Protein AF-Q8VUQ7-F1 (afdb_monomer_lite)

Structure (mmCIF, N/CA/C/O backbone):
data_AF-Q8VUQ7-F1
#
_entry.id   AF-Q8VUQ7-F1
#
loop_
_atom_site.group_PDB
_atom_site.id
_atom_site.type_symbol
_atom_site.label_atom_id
_atom_site.label_alt_id
_atom_site.label_comp_id
_atom_site.label_asym_id
_atom_site.label_entity_id
_atom_site.label_seq_id
_atom_site.pdbx_PDB_ins_code
_atom_site.Cartn_x
_atom_site.Cartn_y
_atom_site.Cartn_z
_atom_site.occupancy
_atom_site.B_iso_or_equiv
_atom_site.auth_seq_id
_atom_site.auth_comp_id
_atom_site.auth_asym_id
_atom_site.auth_atom_id
_atom_site.pdbx_PDB_model_num
ATOM 1 N N . MET A 1 1 ? 6.930 -6.827 -52.152 1.00 61.88 1 MET A N 1
ATOM 2 C CA . MET A 1 1 ? 5.847 -6.761 -51.138 1.00 61.88 1 MET A CA 1
ATOM 3 C C . MET A 1 1 ? 6.378 -6.957 -49.715 1.00 61.88 1 MET A C 1
ATOM 5 O O . MET A 1 1 ? 6.090 -6.123 -48.868 1.00 61.88 1 MET A O 1
ATOM 9 N N . ILE A 1 2 ? 7.235 -7.957 -49.456 1.00 81.69 2 ILE A N 1
ATOM 10 C CA . ILE A 1 2 ? 7.809 -8.212 -48.115 1.00 81.69 2 ILE A CA 1
ATOM 11 C C . ILE A 1 2 ? 8.676 -7.062 -47.561 1.00 81.69 2 ILE A C 1
ATOM 13 O O . ILE A 1 2 ? 8.756 -6.859 -46.355 1.00 81.69 2 ILE A O 1
ATOM 17 N N . SER A 1 3 ? 9.293 -6.268 -48.443 1.00 76.44 3 SER A N 1
ATOM 18 C CA . SER A 1 3 ? 10.126 -5.115 -48.077 1.00 76.44 3 SER A CA 1
ATOM 19 C C . SER A 1 3 ? 9.329 -3.959 -47.467 1.00 76.44 3 SER A C 1
ATOM 21 O O . SER A 1 3 ? 9.823 -3.298 -46.558 1.00 76.44 3 SER A O 1
ATOM 23 N N . ILE A 1 4 ? 8.099 -3.731 -47.933 1.00 84.81 4 ILE A N 1
ATOM 24 C CA . ILE A 1 4 ? 7.199 -2.694 -47.408 1.00 84.81 4 ILE A CA 1
ATOM 25 C C . ILE A 1 4 ? 6.654 -3.128 -46.047 1.00 84.81 4 ILE A C 1
ATOM 27 O O . ILE A 1 4 ? 6.684 -2.342 -45.105 1.00 84.81 4 ILE A O 1
ATOM 31 N N . LEU A 1 5 ? 6.270 -4.401 -45.913 1.00 85.50 5 LEU A N 1
ATOM 32 C CA . LEU A 1 5 ? 5.808 -4.969 -44.645 1.00 85.50 5 LEU A CA 1
ATOM 33 C C . LEU A 1 5 ? 6.906 -4.935 -43.570 1.00 85.50 5 LEU A C 1
ATOM 35 O O . LEU A 1 5 ? 6.662 -4.514 -42.443 1.00 85.50 5 LEU A O 1
ATOM 39 N N . ARG A 1 6 ? 8.144 -5.290 -43.938 1.00 88.44 6 ARG A N 1
ATOM 40 C CA . ARG A 1 6 ? 9.308 -5.209 -43.045 1.00 88.44 6 ARG A CA 1
ATOM 41 C C . ARG A 1 6 ? 9.594 -3.773 -42.606 1.00 88.44 6 ARG A C 1
ATOM 43 O O . ARG A 1 6 ? 9.891 -3.552 -41.442 1.00 88.44 6 ARG A O 1
ATOM 50 N N . ARG A 1 7 ? 9.498 -2.795 -43.511 1.00 89.69 7 ARG A N 1
ATOM 51 C CA . ARG A 1 7 ? 9.700 -1.375 -43.173 1.00 89.69 7 ARG A CA 1
ATOM 52 C C . ARG A 1 7 ? 8.592 -0.845 -42.264 1.00 89.69 7 ARG A C 1
ATOM 54 O O . ARG A 1 7 ? 8.910 -0.165 -41.300 1.00 89.69 7 ARG A O 1
ATOM 61 N N . GLY A 1 8 ? 7.335 -1.214 -42.510 1.00 89.50 8 GLY A N 1
ATOM 62 C CA . GLY A 1 8 ? 6.216 -0.877 -41.625 1.00 89.50 8 GLY A CA 1
ATOM 63 C C . GLY A 1 8 ? 6.393 -1.449 -40.217 1.00 89.50 8 GLY A C 1
ATOM 64 O O . GLY A 1 8 ? 6.243 -0.722 -39.240 1.00 89.50 8 GLY A O 1
ATOM 65 N N . LEU A 1 9 ? 6.812 -2.714 -40.110 1.00 90.12 9 LEU A N 1
ATOM 66 C CA . LEU A 1 9 ? 7.117 -3.343 -38.824 1.00 90.12 9 LEU A CA 1
ATOM 67 C C . LEU A 1 9 ? 8.275 -2.644 -38.098 1.00 90.12 9 LEU A C 1
ATOM 69 O O . LEU A 1 9 ? 8.193 -2.429 -36.896 1.00 90.12 9 LEU A O 1
ATOM 73 N N . LEU A 1 10 ? 9.333 -2.255 -38.817 1.00 91.06 10 LEU A N 1
ATOM 74 C CA . LEU A 1 10 ? 10.469 -1.535 -38.232 1.00 91.06 10 LEU A CA 1
ATOM 75 C C . LEU A 1 10 ? 10.087 -0.130 -37.750 1.00 91.06 10 LEU A C 1
ATOM 77 O O . LEU A 1 10 ? 10.555 0.292 -36.698 1.00 91.06 10 LEU A O 1
ATOM 81 N N . VAL A 1 11 ? 9.21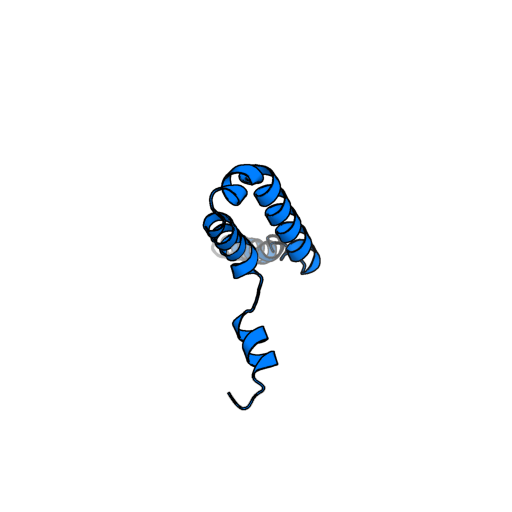6 0.575 -38.478 1.00 90.94 11 VAL A N 1
ATOM 82 C CA . VAL A 1 11 ? 8.684 1.881 -38.053 1.00 90.94 11 VAL A CA 1
ATOM 83 C C . VAL A 1 11 ? 7.800 1.732 -36.814 1.00 90.94 11 VAL A C 1
ATOM 85 O O . VAL A 1 11 ? 7.933 2.513 -35.877 1.00 90.94 11 VAL A O 1
ATOM 88 N N . LEU A 1 12 ? 6.953 0.700 -36.763 1.00 88.06 12 LEU A N 1
ATOM 89 C CA . LEU A 1 12 ? 6.135 0.399 -35.587 1.00 88.06 12 LEU A CA 1
ATOM 90 C C . LEU A 1 12 ? 7.005 0.079 -34.361 1.00 88.06 12 LEU A C 1
ATOM 92 O O . LEU A 1 12 ? 6.757 0.595 -33.274 1.00 88.06 12 LEU A O 1
ATOM 96 N N . LEU A 1 13 ? 8.057 -0.726 -34.542 1.00 88.44 13 LEU A N 1
ATOM 97 C CA . LEU A 1 13 ? 8.996 -1.073 -33.474 1.00 88.44 13 LEU A CA 1
ATOM 98 C C . LEU A 1 13 ? 9.770 0.158 -32.972 1.00 88.44 13 LEU A C 1
ATOM 100 O O . LEU A 1 13 ? 10.006 0.293 -31.776 1.00 88.44 13 LEU A O 1
ATOM 104 N N . ALA A 1 14 ? 10.126 1.074 -33.876 1.00 88.38 14 ALA A N 1
ATOM 105 C CA . ALA A 1 14 ? 10.800 2.326 -33.539 1.00 88.38 14 ALA A CA 1
ATOM 106 C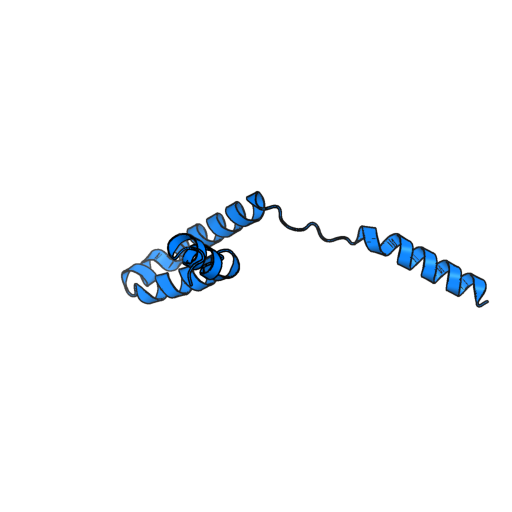 C . ALA A 1 14 ? 9.885 3.336 -32.822 1.00 88.38 14 ALA A C 1
ATOM 108 O O . ALA A 1 14 ? 10.383 4.178 -32.079 1.00 88.38 14 ALA A O 1
ATOM 109 N N . ALA A 1 15 ? 8.565 3.247 -33.009 1.00 86.31 15 ALA A N 1
ATOM 110 C CA . ALA A 1 15 ? 7.582 4.071 -32.303 1.00 86.31 15 ALA A CA 1
ATOM 111 C C . ALA A 1 15 ? 7.191 3.508 -30.923 1.00 86.31 15 ALA A C 1
ATOM 113 O O . ALA A 1 15 ? 6.684 4.245 -30.082 1.00 86.31 15 ALA A O 1
ATOM 114 N N . PHE A 1 16 ? 7.462 2.226 -30.657 1.00 82.31 16 PHE A N 1
ATOM 115 C CA . PHE A 1 16 ? 7.185 1.570 -29.377 1.00 82.31 16 PHE A CA 1
ATOM 116 C C . PHE A 1 16 ? 7.751 2.282 -28.126 1.00 82.31 16 PHE A C 1
ATOM 118 O O . PHE A 1 16 ? 7.011 2.403 -27.152 1.00 82.31 16 PHE A O 1
ATOM 125 N N . PRO A 1 17 ? 8.995 2.813 -28.104 1.00 84.00 17 PRO A N 1
ATOM 126 C CA . PRO A 1 17 ? 9.519 3.515 -26.927 1.00 84.00 17 PRO A CA 1
ATOM 127 C C . PRO A 1 17 ? 8.790 4.829 -26.604 1.00 84.00 17 PRO A C 1
ATOM 129 O O . PRO A 1 17 ? 8.912 5.319 -25.487 1.00 84.00 17 PRO A O 1
ATOM 132 N N . LEU A 1 18 ? 7.997 5.385 -27.528 1.00 79.19 18 LEU A N 1
ATOM 133 C CA . LEU A 1 18 ? 7.147 6.550 -27.242 1.00 79.19 18 LEU A CA 1
ATOM 134 C C . LEU A 1 18 ? 5.930 6.192 -26.373 1.00 79.19 18 LEU A C 1
ATOM 136 O O . LEU A 1 18 ? 5.290 7.084 -25.828 1.00 79.19 18 LEU A O 1
ATOM 140 N N . LEU A 1 19 ? 5.628 4.898 -26.219 1.00 75.56 19 LEU A N 1
ATOM 141 C CA . LEU A 1 19 ? 4.620 4.381 -25.291 1.00 75.56 19 LEU A CA 1
ATOM 142 C C . LEU A 1 19 ? 5.205 4.063 -23.909 1.00 75.56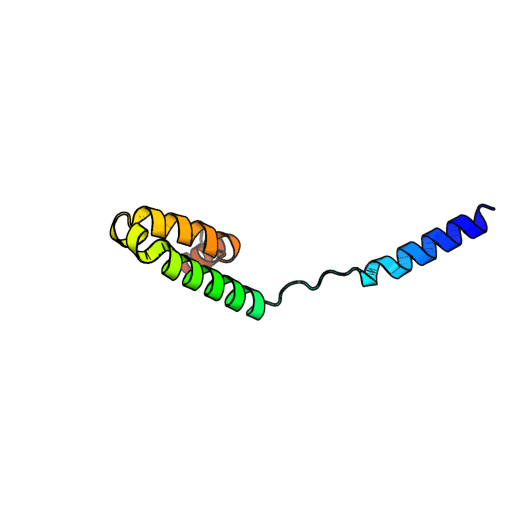 19 LEU A C 1
ATOM 144 O O . LEU A 1 19 ? 4.532 3.421 -23.102 1.00 75.56 19 LEU A O 1
ATOM 148 N N . ALA A 1 20 ? 6.451 4.467 -23.629 1.00 73.81 20 ALA A N 1
ATOM 149 C CA . ALA A 1 20 ? 7.035 4.320 -22.305 1.00 73.81 20 ALA 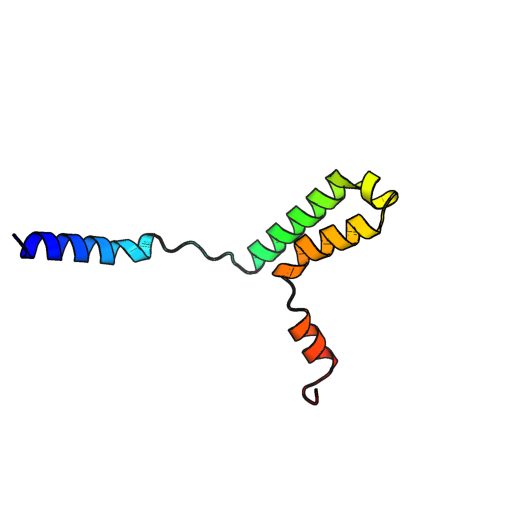A CA 1
ATOM 150 C C . ALA A 1 20 ? 6.139 5.020 -21.274 1.00 73.81 20 ALA A C 1
ATOM 152 O O . ALA A 1 20 ? 6.021 6.244 -21.243 1.00 73.81 20 ALA A O 1
ATOM 153 N N . LEU A 1 21 ? 5.477 4.211 -20.448 1.00 69.50 21 LEU A N 1
ATOM 154 C CA . LEU A 1 21 ? 4.685 4.685 -19.327 1.00 69.50 21 LEU A CA 1
ATOM 155 C C . LEU A 1 21 ? 5.630 5.377 -18.348 1.00 69.50 21 LEU A C 1
ATOM 157 O O . LEU A 1 21 ? 6.647 4.803 -17.950 1.00 69.50 21 LEU A O 1
ATOM 161 N N . ALA A 1 22 ? 5.299 6.610 -17.971 1.00 69.88 22 ALA A N 1
ATOM 162 C CA . ALA A 1 22 ? 6.002 7.300 -16.906 1.00 69.88 22 ALA A CA 1
ATOM 163 C C . ALA A 1 22 ? 5.875 6.465 -15.625 1.00 69.88 22 ALA A C 1
ATOM 165 O O . ALA A 1 22 ? 4.780 6.274 -15.093 1.00 69.88 22 ALA A O 1
ATOM 166 N N . VAL A 1 23 ? 6.999 5.921 -15.163 1.00 75.19 23 VAL A N 1
ATOM 167 C CA . VAL A 1 23 ? 7.088 5.303 -13.842 1.00 75.19 23 VAL A CA 1
ATOM 168 C C . VAL A 1 23 ? 6.937 6.417 -12.813 1.00 75.19 23 VAL A C 1
ATOM 170 O O . VAL A 1 23 ? 7.617 7.439 -12.917 1.00 75.19 23 VAL A O 1
ATOM 173 N N . GLN A 1 24 ? 6.043 6.222 -11.842 1.00 81.31 24 GLN A N 1
ATOM 174 C CA . GLN A 1 24 ? 5.865 7.172 -10.746 1.00 81.31 24 GLN A CA 1
ATOM 175 C C . GLN A 1 24 ? 7.194 7.391 -10.028 1.00 81.31 24 GLN A C 1
ATOM 177 O O . GLN A 1 24 ? 7.897 6.447 -9.658 1.00 81.31 24 GLN A O 1
ATOM 182 N N . THR A 1 25 ? 7.529 8.654 -9.815 1.00 89.38 25 THR A N 1
ATOM 183 C CA . THR A 1 25 ? 8.665 9.042 -8.991 1.00 89.38 25 THR A CA 1
ATOM 184 C C . THR A 1 25 ? 8.404 8.671 -7.526 1.00 89.38 25 THR A C 1
ATOM 186 O O . THR A 1 25 ? 7.251 8.628 -7.090 1.00 89.38 25 THR A O 1
ATOM 189 N N . PRO A 1 26 ? 9.452 8.463 -6.708 1.00 87.44 26 PRO A N 1
ATOM 190 C CA . PRO A 1 26 ? 9.275 8.178 -5.283 1.00 87.44 26 PRO A CA 1
ATOM 191 C C . PRO A 1 26 ? 8.432 9.235 -4.551 1.00 87.44 26 PRO A C 1
ATOM 193 O O . PRO A 1 26 ? 7.645 8.902 -3.671 1.00 87.44 26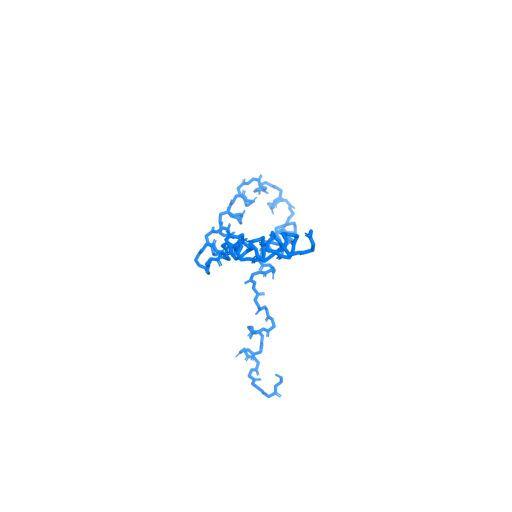 PRO A O 1
ATOM 196 N N . HIS A 1 27 ? 8.557 10.507 -4.944 1.00 90.00 27 HIS A N 1
ATOM 197 C CA . HIS A 1 27 ? 7.755 11.589 -4.377 1.00 90.00 27 HIS A CA 1
ATOM 198 C C . HIS A 1 27 ? 6.265 11.438 -4.713 1.00 90.00 27 HIS A C 1
ATOM 200 O O . HIS A 1 27 ? 5.419 11.594 -3.835 1.00 90.00 27 HIS A O 1
ATOM 206 N N . GLU A 1 28 ? 5.935 11.105 -5.962 1.00 90.31 28 GLU A N 1
ATOM 207 C CA . GLU A 1 28 ? 4.550 10.864 -6.383 1.00 90.31 28 GLU A CA 1
ATOM 208 C C . GLU A 1 28 ? 3.937 9.673 -5.646 1.00 90.31 28 GLU A C 1
ATOM 210 O O . GLU A 1 28 ? 2.795 9.767 -5.200 1.00 90.31 28 GLU A O 1
ATOM 215 N N . VAL A 1 29 ? 4.705 8.600 -5.423 1.00 91.50 29 VAL A N 1
ATOM 216 C CA . VAL A 1 29 ? 4.250 7.441 -4.639 1.00 91.50 29 VAL A CA 1
ATOM 217 C C . VAL A 1 29 ? 3.912 7.849 -3.204 1.00 91.50 29 VAL A C 1
ATOM 219 O O . VAL A 1 29 ? 2.834 7.516 -2.707 1.00 91.50 29 VAL A O 1
ATOM 222 N N . VAL A 1 30 ? 4.784 8.615 -2.539 1.00 92.50 30 VAL A N 1
ATOM 223 C CA . VAL A 1 30 ? 4.533 9.107 -1.172 1.00 92.50 30 VAL A CA 1
ATOM 224 C C . VAL A 1 30 ? 3.304 10.012 -1.133 1.00 92.50 30 VAL A C 1
ATOM 226 O O . VAL A 1 30 ? 2.439 9.845 -0.270 1.00 92.50 30 VAL A O 1
ATOM 229 N N . GLN A 1 31 ? 3.193 10.948 -2.076 1.00 93.31 31 GLN A N 1
ATOM 230 C CA . GLN A 1 31 ? 2.076 11.884 -2.140 1.00 93.31 31 GLN A CA 1
ATOM 231 C C . GLN A 1 31 ? 0.749 11.164 -2.402 1.00 93.31 31 GLN A C 1
ATOM 233 O O . GLN A 1 31 ? -0.235 11.424 -1.709 1.00 93.31 31 GLN A O 1
ATOM 238 N N . SER A 1 32 ? 0.725 10.239 -3.362 1.00 93.06 32 SER A N 1
ATOM 239 C CA . SER A 1 32 ? -0.454 9.441 -3.700 1.00 93.06 32 SER A CA 1
ATOM 240 C C . SER A 1 32 ? -0.909 8.602 -2.511 1.00 93.06 32 SER A C 1
ATOM 242 O O . SER A 1 32 ? -2.064 8.694 -2.103 1.00 93.06 32 SER A O 1
ATOM 244 N N . THR A 1 33 ? 0.015 7.863 -1.892 1.00 94.00 33 THR A N 1
ATOM 245 C CA . THR A 1 33 ? -0.279 7.015 -0.727 1.00 94.00 33 THR A CA 1
ATOM 246 C C . THR A 1 33 ? -0.797 7.843 0.449 1.00 94.00 33 THR A C 1
ATOM 248 O O . THR A 1 33 ? -1.759 7.462 1.112 1.00 94.00 33 THR A O 1
ATOM 251 N N . THR A 1 34 ? -0.200 9.013 0.695 1.00 93.75 34 THR A N 1
ATOM 252 C CA . THR A 1 34 ? -0.640 9.917 1.769 1.00 93.75 34 THR A CA 1
ATOM 253 C C . THR A 1 34 ? -2.052 10.434 1.510 1.00 93.75 34 THR A C 1
ATOM 255 O O . THR A 1 34 ? -2.889 10.431 2.412 1.00 93.75 34 THR A O 1
ATOM 258 N N . ASN A 1 35 ? -2.341 10.853 0.277 1.00 95.50 35 ASN A N 1
ATOM 259 C CA . ASN A 1 35 ? -3.669 11.328 -0.098 1.00 95.50 35 ASN A CA 1
ATOM 260 C C . ASN A 1 35 ? -4.720 10.218 0.014 1.00 95.50 35 ASN A C 1
ATOM 262 O O . ASN A 1 35 ? -5.816 10.474 0.514 1.00 95.50 35 ASN A O 1
ATOM 266 N N . GLU A 1 36 ? -4.383 8.997 -0.406 1.00 94.50 36 GLU A N 1
ATOM 267 C CA . GLU A 1 36 ? -5.258 7.832 -0.281 1.00 94.50 36 GLU A CA 1
ATOM 268 C C . GLU A 1 36 ? -5.545 7.512 1.189 1.00 94.50 36 GLU A C 1
ATOM 270 O O . GLU A 1 36 ? -6.708 7.410 1.575 1.00 94.50 36 GLU A O 1
ATOM 275 N N . LEU A 1 37 ? -4.510 7.453 2.031 1.00 93.62 37 LEU A N 1
ATOM 276 C CA . LEU A 1 37 ? -4.649 7.169 3.459 1.00 93.62 37 LEU A CA 1
ATOM 277 C C . LEU A 1 37 ? -5.509 8.217 4.175 1.00 93.62 37 LEU A C 1
ATOM 279 O O . LEU A 1 37 ? -6.405 7.875 4.946 1.00 93.62 37 LEU A O 1
ATOM 283 N N . LEU A 1 38 ? -5.258 9.503 3.924 1.00 94.06 38 LEU A N 1
ATOM 284 C CA . LEU A 1 38 ? -6.026 10.587 4.538 1.00 94.06 38 LEU A CA 1
ATOM 285 C C . LEU A 1 38 ? -7.468 10.635 4.019 1.00 94.06 38 LEU A C 1
ATOM 287 O O . LEU A 1 38 ? -8.388 10.929 4.789 1.00 94.06 38 LEU A O 1
ATOM 291 N N . GLY A 1 39 ? -7.677 10.338 2.735 1.00 95.31 39 GLY A N 1
ATOM 292 C CA . GLY A 1 39 ? -9.002 10.225 2.133 1.00 95.31 39 GLY A CA 1
ATOM 293 C C . GLY A 1 39 ? -9.815 9.092 2.754 1.00 95.31 39 GLY A C 1
ATOM 294 O O . GLY A 1 39 ? -10.946 9.314 3.190 1.00 95.31 39 GLY A O 1
ATOM 295 N N . ASP A 1 40 ? -9.211 7.911 2.869 1.00 93.75 40 ASP A N 1
ATOM 296 C CA . ASP A 1 40 ? -9.816 6.724 3.470 1.00 93.75 40 ASP A CA 1
ATOM 297 C C . ASP A 1 40 ? -10.152 6.939 4.953 1.00 93.75 40 ASP A C 1
ATOM 299 O O . ASP A 1 40 ? -11.272 6.665 5.393 1.00 93.75 40 ASP A O 1
ATOM 303 N N . LEU A 1 41 ? -9.231 7.541 5.712 1.00 91.94 41 LEU A N 1
ATOM 304 C CA . LEU A 1 41 ? -9.444 7.886 7.118 1.00 91.94 41 LEU A CA 1
ATOM 305 C C . LEU A 1 41 ? -10.606 8.865 7.302 1.00 91.94 41 LEU A C 1
ATOM 307 O O . LEU A 1 41 ? -11.398 8.734 8.237 1.00 91.94 41 LEU A O 1
ATOM 311 N N . LYS A 1 42 ? -10.715 9.863 6.421 1.00 92.44 42 LYS A N 1
ATOM 312 C CA . LYS A 1 42 ? -11.790 10.855 6.476 1.00 92.44 42 LYS A CA 1
ATOM 313 C C . LYS A 1 42 ? -13.144 10.236 6.135 1.00 92.44 42 LYS A C 1
ATOM 315 O O . LYS A 1 42 ? -14.125 10.564 6.798 1.00 92.44 42 LYS A O 1
ATOM 320 N N . ALA A 1 43 ? -13.194 9.365 5.130 1.00 94.50 43 ALA A N 1
ATOM 321 C CA . ALA A 1 43 ? -14.423 8.719 4.681 1.00 94.50 43 ALA A CA 1
ATOM 322 C C . ALA A 1 43 ? -14.961 7.708 5.706 1.00 94.50 43 ALA A C 1
ATOM 324 O O . ALA A 1 43 ? -16.163 7.666 5.954 1.00 94.50 43 ALA A O 1
ATOM 325 N N . ASN A 1 44 ? -14.072 6.947 6.351 1.00 93.25 44 ASN A N 1
ATOM 326 C CA . ASN A 1 44 ? -14.439 5.809 7.199 1.00 93.25 44 ASN A CA 1
ATOM 327 C C . ASN A 1 44 ? -14.263 6.076 8.707 1.00 93.25 44 ASN A C 1
ATOM 329 O O . ASN A 1 44 ? -14.288 5.154 9.523 1.00 93.25 44 ASN A O 1
ATOM 333 N N . LYS A 1 45 ? -14.121 7.346 9.111 1.00 90.56 45 LYS A N 1
ATOM 334 C CA . LYS A 1 45 ? -13.829 7.760 10.496 1.00 90.56 45 LYS A CA 1
ATOM 335 C C . LYS A 1 45 ? -14.755 7.137 11.546 1.00 90.56 45 LYS A C 1
ATOM 337 O O . LYS A 1 45 ? -14.280 6.696 12.589 1.00 90.56 45 LYS A O 1
ATOM 342 N N . GLU A 1 46 ? -16.064 7.119 11.301 1.00 92.00 46 GLU A N 1
ATOM 343 C CA . GLU A 1 46 ? -17.032 6.565 12.260 1.00 92.00 46 GLU A CA 1
ATOM 344 C C . GLU A 1 46 ? -16.945 5.034 12.348 1.00 92.00 46 GLU A C 1
ATOM 346 O O . GLU A 1 46 ? -17.001 4.474 13.444 1.00 92.00 46 GLU A O 1
ATOM 351 N N . GLN A 1 47 ? -16.696 4.358 11.223 1.00 90.62 47 GLN A N 1
ATOM 352 C CA . GLN A 1 47 ? -16.462 2.915 11.202 1.00 90.62 47 GLN A CA 1
ATOM 353 C C . GLN A 1 47 ? -15.215 2.555 12.012 1.00 90.62 47 GLN A C 1
ATOM 355 O O . GLN A 1 47 ? -15.278 1.666 12.859 1.00 90.62 47 GLN A O 1
ATOM 360 N N . TYR A 1 48 ? -14.114 3.285 11.833 1.00 92.88 48 TYR A N 1
ATOM 361 C CA . TYR A 1 48 ? -12.861 3.023 12.543 1.00 92.88 48 TYR A CA 1
ATOM 362 C C . TYR A 1 48 ? -12.940 3.274 14.049 1.00 92.88 48 TYR A C 1
ATOM 364 O O . TYR A 1 48 ? -12.274 2.581 14.814 1.00 92.88 48 TYR A O 1
ATOM 372 N N . LYS A 1 49 ? -13.801 4.192 14.506 1.00 89.62 49 LYS A N 1
ATOM 373 C CA . LYS A 1 49 ? -14.086 4.350 15.943 1.00 89.62 49 LYS A CA 1
ATOM 374 C C . LYS A 1 49 ? -14.776 3.125 16.540 1.00 89.62 49 LYS A C 1
ATOM 376 O O . LYS A 1 49 ? -14.502 2.771 17.680 1.00 89.62 49 LYS A O 1
ATOM 381 N N . SER A 1 50 ? -15.693 2.515 15.790 1.00 91.75 50 SER A N 1
ATOM 382 C CA . SER A 1 50 ? -16.462 1.349 16.247 1.00 91.75 50 SER A CA 1
ATOM 383 C C . SER A 1 50 ? -15.717 0.023 16.069 1.00 91.75 50 SER A C 1
ATOM 385 O O . SER A 1 50 ? -15.908 -0.901 16.855 1.00 91.75 50 SER A O 1
ATOM 387 N N . ASN A 1 51 ? -14.854 -0.066 15.056 1.00 92.00 51 ASN A N 1
ATOM 388 C CA . ASN A 1 51 ? -14.078 -1.251 14.727 1.00 92.00 51 ASN A CA 1
ATOM 389 C C . ASN A 1 51 ? -12.630 -0.864 14.368 1.00 92.00 51 ASN A C 1
ATOM 391 O O . ASN A 1 51 ? -12.326 -0.625 13.194 1.00 92.00 51 ASN A O 1
ATOM 395 N N . PRO A 1 52 ? -11.723 -0.848 15.358 1.00 90.38 52 PRO A N 1
ATOM 396 C CA . PRO A 1 52 ? -10.311 -0.548 15.135 1.00 90.38 52 PRO A CA 1
ATOM 397 C C . PRO A 1 52 ? -9.605 -1.539 14.199 1.00 90.38 52 PRO A C 1
ATOM 399 O O . PRO A 1 52 ? -8.664 -1.155 13.513 1.00 90.38 52 PRO A O 1
ATOM 402 N N . ASN A 1 53 ? -10.062 -2.795 14.113 1.00 93.94 53 ASN A N 1
ATOM 403 C CA . ASN A 1 53 ? -9.446 -3.784 13.220 1.00 93.94 53 ASN A CA 1
ATOM 404 C C . ASN A 1 53 ? -9.607 -3.388 11.748 1.00 93.94 53 ASN A C 1
ATOM 406 O O . ASN A 1 53 ? -8.652 -3.481 10.986 1.00 93.94 53 ASN A O 1
ATOM 410 N N . ALA A 1 54 ? -10.762 -2.822 11.379 1.00 90.88 54 ALA A N 1
ATOM 411 C CA . ALA A 1 54 ? -10.993 -2.331 10.021 1.00 90.88 54 ALA A CA 1
ATOM 412 C C . ALA A 1 54 ? -10.016 -1.209 9.617 1.00 90.88 54 ALA A C 1
ATOM 414 O O . ALA A 1 54 ? -9.687 -1.075 8.439 1.00 90.88 54 ALA A O 1
ATOM 415 N N . PHE A 1 55 ? -9.526 -0.421 10.581 1.00 91.88 55 PHE A N 1
ATOM 416 C CA . PHE A 1 55 ? -8.489 0.577 10.322 1.00 91.88 55 PHE A CA 1
ATOM 417 C C . PHE A 1 55 ? -7.146 -0.084 9.999 1.00 91.88 55 PHE A C 1
ATOM 419 O O . PHE A 1 55 ? -6.507 0.299 9.022 1.00 91.88 55 PHE A O 1
ATOM 426 N N . TYR A 1 56 ? -6.730 -1.091 10.774 1.00 92.56 56 TYR A N 1
ATOM 427 C CA . TYR A 1 56 ? -5.485 -1.820 10.512 1.00 92.56 56 TYR A CA 1
ATOM 428 C C . TYR A 1 56 ? -5.524 -2.578 9.184 1.00 92.56 56 TYR A C 1
ATOM 430 O O . TYR A 1 56 ? -4.530 -2.586 8.462 1.00 92.56 56 TYR A O 1
ATOM 438 N N . ASP A 1 57 ? -6.674 -3.145 8.822 1.00 93.94 57 ASP A N 1
ATOM 439 C CA . ASP A 1 57 ? -6.864 -3.796 7.525 1.00 93.94 57 ASP A CA 1
ATOM 440 C C . ASP A 1 57 ? -6.712 -2.794 6.373 1.00 93.94 57 ASP A C 1
ATOM 442 O O . ASP A 1 57 ? -6.002 -3.062 5.400 1.00 93.94 57 ASP A O 1
ATOM 446 N N . SER A 1 58 ? -7.318 -1.606 6.496 1.00 92.44 58 SER A N 1
ATOM 447 C CA . SER A 1 58 ? -7.165 -0.545 5.496 1.00 92.44 58 SER A CA 1
ATOM 448 C C . SER A 1 58 ? -5.727 -0.024 5.433 1.00 92.44 58 SER A C 1
ATOM 450 O O . SER A 1 58 ? -5.177 0.167 4.351 1.00 92.44 58 SER A O 1
ATOM 452 N N . LEU A 1 59 ? -5.073 0.125 6.585 1.00 91.94 59 LEU A N 1
ATOM 453 C CA . LEU A 1 59 ? -3.684 0.558 6.670 1.00 91.94 59 LEU A CA 1
ATOM 454 C C . LEU A 1 59 ? -2.733 -0.449 6.010 1.00 91.94 59 LEU A C 1
ATOM 456 O O . LEU A 1 59 ? -1.890 -0.047 5.213 1.00 91.94 59 LEU A O 1
ATOM 460 N N . ASN A 1 60 ? -2.905 -1.748 6.264 1.00 92.88 60 ASN A N 1
ATOM 461 C CA . ASN A 1 60 ? -2.131 -2.806 5.610 1.00 92.88 60 ASN A CA 1
ATOM 462 C C . ASN A 1 60 ? -2.389 -2.855 4.101 1.00 92.88 60 ASN A C 1
ATOM 464 O O . ASN A 1 60 ? -1.462 -3.074 3.326 1.00 92.88 60 ASN A O 1
ATOM 468 N N . ARG A 1 61 ? -3.628 -2.612 3.667 1.00 93.81 61 ARG A N 1
ATOM 469 C CA . ARG A 1 61 ? -3.983 -2.551 2.246 1.00 93.81 61 ARG A CA 1
ATOM 470 C C . ARG A 1 61 ? -3.314 -1.375 1.527 1.00 93.81 61 ARG A C 1
ATOM 472 O O . ARG A 1 61 ? -2.851 -1.558 0.407 1.00 93.81 61 ARG A O 1
ATOM 479 N N . ILE A 1 62 ? -3.281 -0.194 2.147 1.00 93.00 62 ILE A N 1
ATOM 480 C CA . ILE A 1 62 ? -2.751 1.038 1.538 1.00 93.00 62 ILE A CA 1
ATOM 481 C C . ILE A 1 62 ? -1.220 1.084 1.626 1.00 93.00 62 ILE A C 1
ATOM 483 O O . ILE A 1 62 ? -0.551 1.383 0.642 1.00 93.00 62 ILE A O 1
ATOM 487 N N . LEU A 1 63 ? -0.649 0.778 2.795 1.00 92.50 63 LEU A N 1
ATOM 488 C CA . LEU A 1 63 ? 0.795 0.883 3.030 1.00 92.50 63 LEU A CA 1
ATOM 489 C C . LEU A 1 63 ? 1.567 -0.388 2.664 1.00 92.50 63 LEU A C 1
ATOM 491 O O . LEU A 1 63 ? 2.750 -0.301 2.349 1.00 92.50 63 LEU A O 1
ATOM 495 N N . GLY A 1 64 ? 0.929 -1.560 2.675 1.00 91.62 64 GLY A N 1
ATOM 496 C CA . GLY A 1 64 ? 1.591 -2.843 2.422 1.00 91.62 64 GLY A CA 1
ATOM 497 C C . GLY A 1 64 ? 2.380 -2.905 1.108 1.00 91.62 64 GLY A C 1
ATOM 498 O O . GLY A 1 64 ? 3.533 -3.323 1.139 1.00 91.62 64 GLY A O 1
ATOM 499 N N . PRO A 1 65 ? 1.834 -2.452 -0.037 1.00 91.25 65 PRO A N 1
ATOM 500 C CA . PRO A 1 65 ? 2.549 -2.496 -1.315 1.00 91.25 65 PRO A CA 1
ATOM 501 C C . PRO A 1 65 ? 3.760 -1.557 -1.411 1.00 91.25 65 PRO A C 1
ATOM 503 O O . PRO A 1 65 ? 4.611 -1.755 -2.275 1.00 91.25 65 PRO A O 1
ATOM 506 N N . VAL A 1 66 ? 3.824 -0.517 -0.573 1.00 91.69 66 VAL A N 1
ATOM 507 C CA . VAL A 1 66 ? 4.843 0.547 -0.654 1.00 91.69 66 VAL A CA 1
ATOM 508 C C . VAL A 1 66 ? 5.862 0.503 0.487 1.00 91.69 66 VAL A C 1
ATOM 510 O O . VAL A 1 66 ? 6.821 1.275 0.479 1.00 91.69 66 VAL A O 1
ATOM 513 N N . VAL A 1 67 ? 5.684 -0.394 1.459 1.00 91.50 67 VAL A N 1
ATOM 514 C CA . VAL A 1 67 ? 6.589 -0.574 2.599 1.00 91.50 67 VAL A CA 1
ATOM 515 C C . VAL A 1 67 ? 7.329 -1.902 2.465 1.00 91.50 67 VAL A C 1
ATOM 517 O O . VAL A 1 67 ? 6.729 -2.971 2.527 1.00 91.50 67 VAL A O 1
ATOM 520 N N . ASP A 1 68 ? 8.658 -1.841 2.356 1.00 91.88 68 ASP A N 1
ATOM 521 C CA . ASP A 1 68 ? 9.527 -3.021 2.434 1.00 91.88 68 ASP A CA 1
ATOM 522 C C . ASP A 1 68 ? 9.705 -3.455 3.897 1.00 91.88 68 ASP A C 1
ATOM 524 O O . ASP A 1 68 ? 10.707 -3.148 4.551 1.00 91.88 68 ASP A O 1
ATOM 528 N N . ALA A 1 69 ? 8.687 -4.132 4.432 1.00 88.44 69 ALA A N 1
ATOM 529 C CA . ALA A 1 69 ? 8.690 -4.614 5.811 1.00 88.44 69 ALA A CA 1
ATOM 530 C C . ALA A 1 69 ? 9.875 -5.555 6.079 1.00 88.44 69 ALA A C 1
ATOM 532 O O . ALA A 1 69 ? 10.549 -5.415 7.098 1.00 88.44 69 ALA A O 1
ATOM 533 N N . ASP A 1 70 ? 10.187 -6.448 5.139 1.00 87.38 70 ASP A N 1
ATOM 534 C CA . ASP A 1 70 ? 11.296 -7.393 5.271 1.00 87.38 70 ASP A CA 1
ATOM 535 C C . ASP A 1 70 ? 12.658 -6.685 5.282 1.00 87.38 70 ASP A C 1
ATOM 537 O O . ASP A 1 70 ? 13.546 -7.043 6.060 1.00 87.38 70 ASP A O 1
ATOM 541 N N . GLY A 1 71 ? 12.848 -5.675 4.430 1.00 87.06 71 GLY A N 1
ATOM 542 C CA . GLY A 1 71 ? 14.049 -4.842 4.415 1.00 87.06 71 GLY A CA 1
ATOM 543 C C . GLY A 1 71 ? 14.234 -4.069 5.716 1.00 87.06 71 GLY A C 1
ATOM 544 O O . GLY A 1 71 ? 15.335 -4.058 6.270 1.00 87.06 71 GLY A O 1
ATOM 545 N N . ILE A 1 72 ? 13.155 -3.493 6.254 1.00 88.50 72 ILE A N 1
ATOM 546 C CA . ILE A 1 72 ? 13.170 -2.814 7.557 1.00 88.50 72 ILE A CA 1
ATOM 547 C C . ILE A 1 72 ? 13.516 -3.807 8.671 1.00 88.50 72 ILE A C 1
ATOM 549 O O . ILE A 1 72 ? 14.405 -3.536 9.479 1.00 88.50 72 ILE A O 1
ATOM 553 N N . SER A 1 73 ? 12.882 -4.980 8.696 1.00 88.00 73 SER A N 1
ATOM 554 C CA . SER A 1 73 ? 13.177 -6.028 9.675 1.00 88.00 73 SER A CA 1
ATOM 555 C C . SER A 1 73 ? 14.636 -6.475 9.611 1.00 88.00 73 SER A C 1
ATOM 557 O O . SER A 1 73 ? 15.296 -6.511 10.647 1.00 88.00 73 SER A O 1
ATOM 559 N N . ARG A 1 74 ? 15.187 -6.721 8.414 1.00 88.62 74 ARG A N 1
ATOM 560 C CA . ARG A 1 74 ? 16.617 -7.036 8.228 1.00 88.62 74 ARG A CA 1
ATOM 561 C C . ARG A 1 74 ? 17.528 -5.904 8.700 1.00 88.62 74 ARG A C 1
ATOM 563 O O . ARG A 1 74 ? 18.542 -6.162 9.347 1.00 88.62 74 ARG A O 1
ATOM 570 N N . SER A 1 75 ? 17.159 -4.651 8.429 1.00 86.88 75 SER A N 1
ATOM 571 C CA . SER A 1 75 ? 17.909 -3.481 8.897 1.00 86.88 75 SER A CA 1
ATOM 572 C C . SER A 1 75 ? 17.961 -3.396 10.423 1.00 86.88 75 SER A C 1
ATOM 574 O O . SER A 1 75 ? 18.963 -2.935 10.963 1.00 86.88 75 SER A O 1
ATOM 576 N N . ILE A 1 76 ? 16.906 -3.826 11.119 1.00 88.62 76 ILE A N 1
ATOM 577 C CA . ILE A 1 76 ? 16.846 -3.841 12.586 1.00 88.62 76 ILE A CA 1
ATOM 578 C C . ILE A 1 76 ? 17.582 -5.067 13.148 1.00 88.62 76 ILE A C 1
ATOM 580 O O . ILE A 1 76 ? 18.335 -4.953 14.114 1.00 88.62 76 ILE A O 1
ATOM 584 N N . MET A 1 77 ? 17.387 -6.243 12.547 1.00 86.38 77 MET A N 1
ATOM 585 C CA . MET A 1 77 ? 17.940 -7.517 13.027 1.00 86.38 77 MET A CA 1
ATOM 586 C C . MET A 1 77 ? 19.441 -7.680 12.758 1.00 86.38 77 MET A C 1
ATOM 588 O O . MET A 1 77 ? 20.094 -8.469 13.442 1.00 86.38 77 MET A O 1
ATOM 592 N N . THR A 1 78 ? 20.013 -6.867 11.862 1.00 75.56 78 THR A N 1
ATOM 593 C CA . THR A 1 78 ? 21.423 -6.916 11.436 1.00 75.56 78 THR A CA 1
ATOM 594 C C . THR A 1 78 ? 21.765 -8.214 10.680 1.00 75.56 78 THR A C 1
ATOM 596 O O . THR A 1 78 ? 21.158 -9.256 10.883 1.00 75.56 78 THR A O 1
ATOM 599 N N . VAL A 1 79 ? 22.792 -8.171 9.823 1.00 70.38 79 VAL A N 1
ATOM 600 C CA . VAL A 1 79 ? 23.186 -9.195 8.816 1.00 70.38 79 VAL A CA 1
ATOM 601 C C . VAL A 1 79 ? 23.435 -10.622 9.360 1.00 70.38 79 VAL A C 1
ATOM 603 O O . VAL A 1 79 ? 23.664 -11.549 8.590 1.00 70.38 79 VAL A O 1
ATOM 606 N N . LYS A 1 80 ? 23.410 -10.840 10.680 1.00 66.19 80 LYS A N 1
ATOM 607 C CA . LYS A 1 80 ? 23.586 -12.176 11.272 1.00 66.19 80 LYS A CA 1
ATOM 608 C C . LYS A 1 80 ? 22.373 -13.099 11.042 1.00 66.19 80 LYS A C 1
ATOM 610 O O . LYS A 1 80 ? 22.544 -14.311 11.161 1.00 66.19 80 LYS A O 1
ATOM 615 N N . TYR A 1 81 ? 21.202 -12.541 10.725 1.00 54.12 81 TYR A N 1
ATOM 616 C CA . TYR A 1 81 ? 19.963 -13.265 10.426 1.00 54.12 81 TYR A CA 1
ATOM 617 C C . TYR A 1 81 ? 19.402 -12.862 9.064 1.00 54.12 81 TYR A C 1
ATOM 619 O O . TYR A 1 81 ? 19.357 -11.642 8.784 1.00 54.12 81 TYR A O 1
#

pLDDT: mean 87.53, std 8.07, range [54.12, 95.5]

Organism: Pseudomonas putida (NCBI:txid303)

Foldseek 3Di:
DVVVVVVVVVVVVVCVCVPPDDDDDPVNLVVVLVCQLVVCCVVCVVVCVVPVVVNVVVVCVSCVVVDPPVVVVCVVVDPVD

InterPro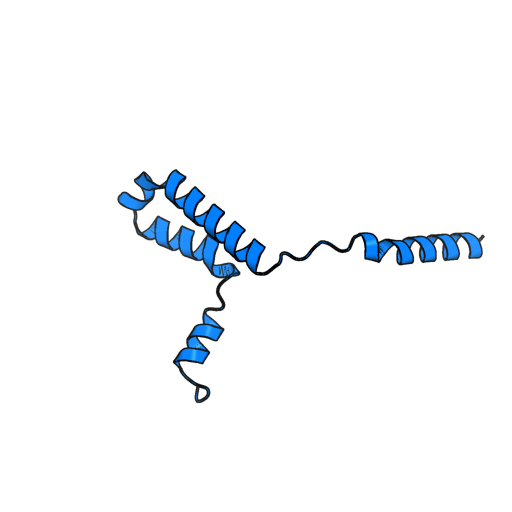 domains:
  IPR008869 Toluene tolerance Ttg2/phospholipid-binding protein MlaC [PF05494] (31-79)
  IPR008869 Toluene tolerance Ttg2/phospholipid-binding protein MlaC [PTHR36573] (3-81)
  IPR042245 Tgt2/MlaC superfamily [G3DSA:3.10.450.710] (22-81)

Secondary structure (DSSP, 8-state):
-HHHHHHHHHHHHHHGGGG---PPPHHHHHHHHHHHHHHHHHHSHHHHHH-HHHHHHHHHHHHGGG--HHHHHHHHH-TT-

Radius of gyration: 22.89 Å; chains: 1; bounding box: 41×25×67 Å

Sequence (81 aa):
MISILRRGLLVLLAAFPLLALAVQTPHEVVQSTTNELLGDLKANKEQYKSNPNAFYDSLNRILGPVVDADGISRSIMTVKY